Protein AF-A0A4V5N3H3-F1 (afdb_monomer_lite)

Structure (mmCIF, N/CA/C/O backbone):
data_AF-A0A4V5N3H3-F1
#
_entry.id   AF-A0A4V5N3H3-F1
#
loop_
_atom_site.group_PDB
_atom_site.id
_atom_site.type_symbol
_atom_site.label_atom_id
_atom_site.label_alt_id
_atom_site.label_comp_id
_atom_site.label_asym_id
_atom_site.label_entity_id
_atom_site.label_seq_id
_atom_site.pdbx_PDB_ins_code
_atom_site.Cartn_x
_atom_site.Cartn_y
_atom_site.Cartn_z
_atom_site.occupancy
_atom_site.B_iso_or_equiv
_atom_site.auth_seq_id
_atom_site.auth_comp_id
_atom_site.auth_as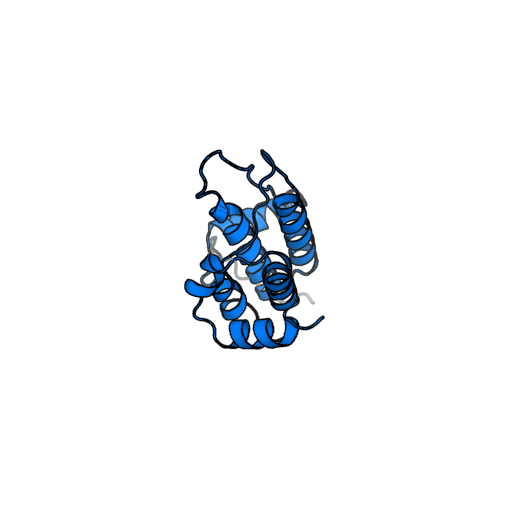ym_id
_atom_site.auth_atom_id
_atom_site.pdbx_PDB_model_num
ATOM 1 N N . MET A 1 1 ? -39.746 -10.176 22.061 1.00 34.03 1 MET A N 1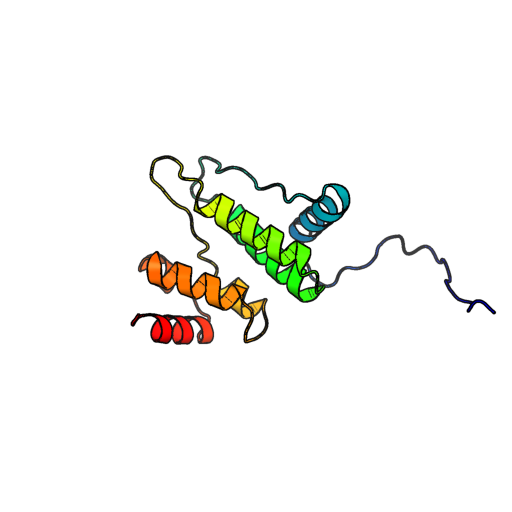
ATOM 2 C CA . MET A 1 1 ? -38.896 -11.371 22.252 1.00 34.03 1 MET A CA 1
ATOM 3 C C . MET A 1 1 ? -37.496 -11.020 21.766 1.00 34.03 1 MET A C 1
ATOM 5 O O . MET A 1 1 ? -37.302 -10.902 20.567 1.00 34.03 1 MET A O 1
ATOM 9 N N . VAL A 1 2 ? -36.567 -10.739 22.683 1.00 33.81 2 VAL A N 1
ATOM 10 C CA . VAL A 1 2 ? -35.171 -10.373 22.374 1.00 33.81 2 VAL A CA 1
ATOM 11 C C . VAL A 1 2 ? -34.311 -11.605 22.647 1.00 33.81 2 VAL A C 1
ATOM 13 O O . VAL A 1 2 ? -34.402 -12.184 23.730 1.00 33.81 2 VAL A O 1
ATOM 16 N N . LYS A 1 3 ? -33.533 -12.049 21.655 1.00 38.69 3 LYS A N 1
ATOM 17 C CA . LYS A 1 3 ? -32.648 -13.212 21.785 1.00 38.69 3 LYS A CA 1
ATOM 18 C C . LYS A 1 3 ? -31.470 -12.886 22.717 1.00 38.69 3 LYS A C 1
ATOM 20 O O . LYS A 1 3 ? -30.559 -12.155 22.348 1.00 38.69 3 LYS A O 1
ATOM 25 N N . LYS A 1 4 ? -31.542 -13.459 23.923 1.00 52.81 4 LYS A N 1
ATOM 26 C CA . LYS A 1 4 ? -30.443 -14.102 24.676 1.00 52.81 4 LYS A CA 1
ATOM 27 C C . LYS A 1 4 ? -29.516 -14.818 23.669 1.00 52.81 4 LYS A C 1
ATOM 29 O O . LYS A 1 4 ? -30.037 -15.545 22.836 1.00 52.81 4 LYS A O 1
ATOM 34 N N . GLU A 1 5 ? -28.210 -14.588 23.580 1.00 46.09 5 GLU A N 1
ATOM 35 C CA . GLU A 1 5 ? -27.178 -14.627 24.617 1.00 46.09 5 GLU A CA 1
ATOM 36 C C . GLU A 1 5 ? -25.960 -13.798 24.168 1.00 46.09 5 GLU A C 1
ATOM 38 O O . GLU A 1 5 ? -25.296 -14.137 23.195 1.00 46.09 5 GLU A O 1
ATOM 43 N N . TRP A 1 6 ? -25.645 -12.726 24.897 1.00 49.56 6 TRP A N 1
ATOM 44 C CA . TRP A 1 6 ? -24.327 -12.087 24.869 1.00 49.56 6 TRP A CA 1
ATOM 45 C C . TRP A 1 6 ? -23.657 -12.396 26.204 1.00 49.56 6 TRP A C 1
ATOM 47 O O . TRP A 1 6 ? -23.784 -11.624 27.158 1.00 49.56 6 TRP A O 1
ATOM 57 N N . ASN A 1 7 ? -23.016 -13.563 26.303 1.00 49.03 7 ASN A N 1
ATOM 58 C CA . ASN A 1 7 ? -22.289 -13.936 27.510 1.00 49.03 7 ASN A CA 1
ATOM 59 C C . ASN A 1 7 ? -21.009 -13.085 27.614 1.00 49.03 7 ASN A C 1
ATOM 61 O O . ASN A 1 7 ? -20.057 -13.267 26.859 1.00 49.03 7 ASN A O 1
ATOM 65 N N . HIS A 1 8 ? -21.038 -12.106 28.519 1.00 47.81 8 HIS A N 1
ATOM 66 C CA . HIS A 1 8 ? -19.969 -11.151 28.816 1.00 47.81 8 HIS A CA 1
ATOM 67 C C . HIS A 1 8 ? -18.882 -11.773 29.706 1.00 47.81 8 HIS A C 1
ATOM 69 O O . HIS A 1 8 ? -18.505 -11.212 30.737 1.00 47.81 8 HIS A O 1
ATOM 75 N N . ASP A 1 9 ? -18.314 -12.900 29.293 1.00 50.31 9 ASP A N 1
ATOM 76 C CA . ASP A 1 9 ? -17.107 -13.416 29.931 1.00 50.31 9 ASP A CA 1
ATOM 77 C C . ASP A 1 9 ? -15.878 -12.728 29.324 1.00 50.31 9 ASP A C 1
ATOM 79 O O . ASP A 1 9 ? -15.207 -13.249 28.447 1.00 50.31 9 ASP A O 1
ATOM 83 N N . ARG A 1 10 ? -15.654 -11.482 29.768 1.00 52.41 10 ARG A N 1
ATOM 84 C CA . ARG A 1 10 ? -14.377 -10.743 29.922 1.00 52.41 10 ARG A CA 1
ATOM 85 C C . ARG A 1 10 ? -13.185 -11.054 28.994 1.00 52.41 10 ARG A C 1
ATOM 87 O O . ARG A 1 10 ? -12.038 -10.884 29.404 1.00 52.41 10 ARG A O 1
ATOM 94 N N . ILE A 1 11 ? -13.402 -11.355 27.725 1.00 51.09 11 ILE A N 1
ATOM 95 C CA . ILE A 1 11 ? -12.354 -11.244 26.713 1.00 51.09 11 ILE A CA 1
ATOM 96 C C . ILE A 1 11 ? -12.323 -9.770 26.280 1.00 51.09 11 ILE A C 1
ATOM 98 O O . ILE A 1 11 ? -13.059 -9.343 25.399 1.00 51.09 11 ILE A O 1
ATOM 102 N N . ARG A 1 12 ? -11.510 -8.948 26.965 1.00 57.59 12 ARG A N 1
ATOM 103 C CA . ARG A 1 12 ? -11.261 -7.536 26.584 1.00 57.59 12 ARG A CA 1
ATOM 104 C C . ARG A 1 12 ? -10.352 -7.397 25.359 1.00 57.59 12 ARG A C 1
ATOM 106 O O . ARG A 1 12 ? -10.066 -6.282 24.937 1.00 57.59 12 ARG A O 1
ATOM 113 N N . THR A 1 13 ? -9.886 -8.514 24.820 1.00 55.56 13 THR A N 1
ATOM 114 C CA . THR A 1 13 ? -8.918 -8.567 23.732 1.00 55.56 13 THR A CA 1
ATOM 115 C C . THR A 1 13 ? -9.562 -9.327 22.591 1.00 55.56 13 THR A C 1
ATOM 117 O O . THR A 1 13 ? -9.689 -10.543 22.659 1.00 55.56 13 THR A O 1
ATOM 120 N N . ILE A 1 14 ? -10.015 -8.616 21.564 1.00 61.12 14 ILE A N 1
ATOM 121 C CA . ILE A 1 14 ? -10.464 -9.247 20.323 1.00 61.12 14 ILE A CA 1
ATOM 122 C C . ILE A 1 14 ? -9.182 -9.647 19.582 1.00 61.12 14 ILE A C 1
ATOM 124 O O . ILE A 1 14 ? -8.425 -8.748 19.212 1.00 61.12 14 ILE A O 1
ATOM 128 N N . PRO A 1 15 ? -8.869 -10.948 19.429 1.00 55.28 15 PRO A N 1
ATOM 129 C CA . PRO A 1 15 ? -7.710 -11.360 18.655 1.00 55.28 15 PRO A CA 1
ATOM 130 C C . PRO A 1 15 ? -7.983 -11.008 17.195 1.00 55.28 15 PRO A C 1
ATOM 132 O O . PRO A 1 15 ? -8.907 -11.537 16.579 1.00 55.28 15 PRO A O 1
ATOM 135 N N . ILE A 1 16 ? -7.209 -10.064 16.672 1.00 57.62 16 ILE A N 1
ATOM 136 C CA . ILE A 1 16 ? -7.262 -9.693 15.264 1.00 57.62 16 ILE A CA 1
ATOM 137 C C . ILE A 1 16 ? -6.334 -10.665 14.533 1.00 57.62 16 ILE A C 1
ATOM 139 O O . ILE A 1 16 ? -5.186 -10.820 14.956 1.00 57.62 16 ILE A O 1
ATOM 143 N N . PRO A 1 17 ? -6.826 -11.385 13.515 1.00 51.91 17 PRO A N 1
ATOM 144 C CA . PRO A 1 17 ? -6.014 -12.350 12.794 1.00 51.91 17 PRO A CA 1
ATOM 145 C C . PRO A 1 17 ? -4.910 -11.622 12.017 1.00 51.91 17 PRO A C 1
ATOM 147 O O . PRO A 1 17 ? -5.209 -10.802 11.162 1.00 51.91 17 PRO A O 1
ATOM 150 N N . ASP A 1 18 ? -3.653 -11.930 12.344 1.00 54.53 18 ASP A N 1
ATOM 151 C CA . ASP A 1 18 ? -2.423 -11.695 11.560 1.00 54.53 18 ASP A CA 1
ATOM 152 C C . ASP A 1 18 ? -2.127 -10.284 11.009 1.00 54.53 18 ASP A C 1
ATOM 154 O O . ASP A 1 18 ? -1.177 -10.108 10.245 1.00 54.53 18 ASP A O 1
ATOM 158 N N . ASP A 1 19 ? -2.888 -9.262 11.395 1.00 60.03 19 ASP A N 1
ATOM 159 C CA . ASP A 1 19 ? -2.697 -7.915 10.870 1.00 60.03 19 ASP A CA 1
ATOM 160 C C . ASP A 1 19 ? -1.690 -7.093 11.686 1.00 60.03 19 ASP A C 1
ATOM 162 O O . ASP A 1 19 ? -1.641 -7.117 12.918 1.00 60.03 19 ASP A O 1
ATOM 166 N N . ASP A 1 20 ? -0.874 -6.347 10.945 1.00 74.00 20 ASP A N 1
ATOM 167 C CA . ASP A 1 20 ? 0.164 -5.448 11.437 1.00 74.00 20 ASP A CA 1
ATOM 168 C C . ASP A 1 20 ? -0.430 -4.440 12.445 1.00 74.00 20 ASP A C 1
ATOM 170 O O . ASP A 1 20 ? -1.372 -3.703 12.129 1.00 74.00 20 ASP A O 1
ATOM 174 N N . ALA A 1 21 ? 0.106 -4.408 13.672 1.00 79.62 21 ALA A N 1
ATOM 175 C CA . ALA A 1 21 ? -0.405 -3.564 14.756 1.00 79.62 21 ALA A CA 1
ATOM 176 C C . ALA A 1 21 ? -0.453 -2.077 14.360 1.00 79.62 21 ALA A C 1
ATOM 178 O O . ALA A 1 21 ? -1.360 -1.349 14.779 1.00 79.62 21 ALA A O 1
ATOM 179 N N . ASP A 1 22 ? 0.472 -1.649 13.498 1.00 83.00 22 ASP A N 1
ATOM 180 C CA . ASP A 1 22 ? 0.537 -0.281 12.994 1.00 83.00 22 ASP A CA 1
ATOM 181 C C . ASP A 1 22 ? -0.646 0.049 12.075 1.00 83.00 22 ASP A C 1
ATOM 183 O O . ASP A 1 22 ? -1.168 1.167 12.106 1.00 83.00 22 ASP A O 1
ATOM 187 N N . VAL A 1 23 ? -1.106 -0.919 11.276 1.00 87.56 23 VAL A N 1
ATOM 188 C CA . VAL A 1 23 ? -2.259 -0.764 10.376 1.00 87.56 23 VAL A CA 1
ATOM 189 C C . VAL A 1 23 ? -3.548 -0.686 11.179 1.00 87.56 23 VAL A C 1
ATOM 191 O O . VAL A 1 23 ? -4.379 0.193 10.939 1.00 87.56 23 VAL A O 1
ATOM 194 N N . PHE A 1 24 ? -3.690 -1.541 12.193 1.00 85.88 24 PHE A N 1
ATOM 195 C CA . PHE A 1 24 ? -4.850 -1.476 13.073 1.00 85.88 24 PHE A CA 1
ATOM 196 C C . PHE A 1 24 ? -4.915 -0.143 13.826 1.00 85.88 24 PHE A C 1
ATOM 198 O O . PHE A 1 24 ? -5.994 0.429 13.983 1.00 85.88 24 PHE A O 1
AT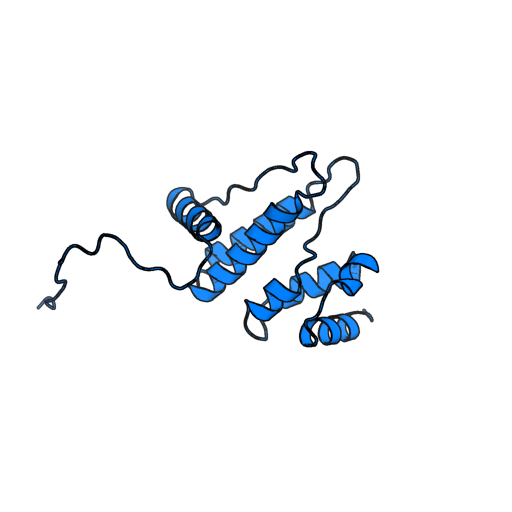OM 205 N N . GLN A 1 25 ? -3.770 0.398 14.250 1.00 86.94 25 GLN A N 1
ATOM 206 C CA . GLN A 1 25 ? -3.727 1.713 14.880 1.00 86.94 25 GLN A CA 1
ATOM 207 C C . GLN A 1 25 ? -4.215 2.821 13.933 1.00 86.94 25 GLN A C 1
ATOM 209 O O . GLN A 1 25 ? -4.976 3.687 14.371 1.00 86.94 25 GLN A O 1
ATOM 214 N N . VAL A 1 26 ? -3.828 2.790 12.650 1.00 89.81 26 VAL A N 1
ATOM 215 C CA . VAL A 1 26 ? -4.347 3.730 11.634 1.00 89.81 26 VAL A CA 1
ATOM 216 C C . VAL A 1 26 ? -5.854 3.589 11.499 1.00 89.81 26 VAL A C 1
ATOM 218 O O . VAL A 1 26 ? -6.570 4.588 11.522 1.00 89.81 26 VAL A O 1
ATOM 221 N N . TYR A 1 27 ? -6.344 2.357 11.390 1.00 90.94 27 TYR A N 1
ATOM 222 C CA . TYR A 1 27 ? -7.768 2.104 11.245 1.00 90.94 27 TYR A CA 1
ATOM 223 C C . TYR A 1 27 ? -8.563 2.584 12.467 1.00 90.94 27 TYR A C 1
ATOM 225 O O . TYR A 1 27 ? -9.573 3.269 12.324 1.00 90.94 27 TYR A O 1
ATOM 233 N N . ALA A 1 28 ? -8.074 2.323 13.682 1.00 89.19 28 ALA A N 1
ATOM 234 C CA . ALA A 1 28 ? -8.681 2.840 14.902 1.00 89.19 28 ALA A CA 1
ATOM 235 C C . ALA A 1 28 ? -8.714 4.377 14.901 1.00 89.19 28 ALA A C 1
ATOM 237 O O . ALA A 1 28 ? -9.742 4.969 15.219 1.00 89.19 28 ALA A O 1
ATOM 238 N N . GLN A 1 29 ? -7.625 5.041 14.500 1.00 88.56 29 GLN A N 1
ATOM 239 C CA . GLN A 1 29 ? -7.604 6.501 14.361 1.00 88.56 29 GLN A CA 1
ATOM 240 C C . GLN A 1 29 ? -8.634 6.994 13.340 1.00 88.56 29 GLN A C 1
ATOM 242 O O . GLN A 1 29 ? -9.368 7.937 13.641 1.00 88.56 29 GLN A O 1
ATOM 247 N N . TRP A 1 30 ? -8.735 6.334 12.184 1.00 91.44 30 TRP A N 1
ATOM 248 C CA . TRP A 1 30 ? -9.746 6.620 11.167 1.00 91.44 30 TRP A CA 1
ATOM 249 C C . TRP A 1 30 ? -11.165 6.527 11.742 1.00 91.44 30 TRP A C 1
ATOM 251 O O . TRP A 1 30 ? -11.930 7.478 11.592 1.00 91.44 30 TRP A O 1
ATOM 261 N N . LEU A 1 31 ? -11.495 5.465 12.482 1.00 89.75 31 LEU A N 1
ATOM 262 C CA . LEU A 1 31 ? -12.824 5.289 13.080 1.00 89.75 31 LEU A CA 1
ATOM 263 C C . LEU A 1 31 ? -13.226 6.430 14.025 1.00 89.75 31 LEU A C 1
ATOM 265 O O . LEU A 1 31 ? -14.401 6.785 14.095 1.00 89.75 31 LEU A O 1
ATOM 269 N N . TYR A 1 32 ? -12.269 7.010 14.751 1.00 89.12 32 TYR A N 1
ATOM 270 C CA . TYR A 1 32 ? -12.551 8.103 15.685 1.00 89.12 32 TYR A CA 1
ATOM 271 C C . TYR A 1 32 ? -12.484 9.492 15.047 1.00 89.12 32 TYR A C 1
ATOM 273 O O . TYR A 1 32 ? -13.198 10.395 15.478 1.00 89.12 32 TYR A O 1
ATOM 281 N N . GLN A 1 33 ? -11.599 9.699 14.072 1.00 86.50 33 GLN A N 1
ATOM 282 C CA . GLN A 1 33 ? -11.263 11.038 13.571 1.00 86.50 33 GLN A CA 1
ATOM 283 C C . GLN A 1 33 ? -11.770 11.302 12.158 1.00 86.50 33 GLN A C 1
ATOM 285 O O . GLN A 1 33 ? -11.702 12.441 11.693 1.00 86.50 33 GLN A O 1
ATOM 290 N N . ALA A 1 34 ? -12.235 10.261 11.470 1.00 86.19 34 ALA A N 1
ATOM 291 C CA . ALA A 1 34 ? -12.525 10.279 10.049 1.00 86.19 34 ALA A CA 1
ATOM 292 C C . ALA A 1 34 ? -11.366 10.881 9.222 1.00 86.19 34 ALA A C 1
ATOM 294 O O . ALA A 1 34 ? -11.596 11.621 8.262 1.00 86.19 34 ALA A O 1
ATOM 295 N N . LYS A 1 35 ? -10.108 10.600 9.609 1.00 85.94 35 LYS A N 1
ATOM 296 C CA . LYS A 1 35 ? -8.892 11.000 8.879 1.00 85.94 35 LYS A CA 1
ATOM 297 C C . LYS A 1 35 ? -7.773 9.976 9.050 1.00 85.94 35 LYS A C 1
ATOM 299 O O . LYS A 1 35 ? -7.599 9.437 10.140 1.00 85.94 35 LYS A O 1
ATOM 304 N N . ILE A 1 36 ? -6.988 9.771 7.993 1.00 84.69 36 ILE A N 1
ATOM 305 C CA . ILE A 1 36 ? -5.722 9.032 8.046 1.00 84.69 36 ILE A CA 1
ATOM 306 C C . ILE A 1 36 ? -4.588 10.038 8.238 1.00 84.69 36 ILE A C 1
ATOM 308 O O . ILE A 1 36 ? -4.452 11.003 7.484 1.00 84.69 36 ILE A O 1
ATOM 312 N N . LEU A 1 37 ? -3.784 9.832 9.280 1.00 79.75 37 LEU A N 1
ATOM 313 C CA . LEU A 1 37 ? -2.627 10.671 9.568 1.00 79.75 37 LEU A CA 1
ATOM 314 C C . LEU A 1 37 ? -1.422 10.159 8.782 1.00 79.75 37 LEU A C 1
ATOM 316 O O . LEU A 1 37 ? -0.782 9.184 9.177 1.00 79.75 37 LEU A O 1
ATOM 320 N N . VAL A 1 38 ? -1.129 10.844 7.680 1.00 78.31 38 VAL A N 1
ATOM 321 C CA . VAL A 1 38 ? 0.019 10.544 6.826 1.00 78.31 38 VAL A CA 1
ATOM 322 C C . VAL A 1 38 ? 1.280 11.170 7.418 1.00 78.31 38 VAL A C 1
ATOM 324 O O . VAL A 1 38 ? 1.350 12.391 7.610 1.00 78.31 38 VAL A O 1
ATOM 327 N N . GLN A 1 39 ? 2.284 10.346 7.711 1.00 73.50 39 GLN A N 1
ATOM 328 C CA . GLN A 1 39 ? 3.577 10.832 8.194 1.00 73.50 39 GLN A CA 1
ATOM 329 C C . GLN A 1 39 ? 4.280 11.640 7.097 1.00 73.50 39 GLN A C 1
ATOM 331 O O . GLN A 1 39 ? 4.223 11.306 5.915 1.00 73.50 39 GLN A O 1
ATOM 336 N N . GLN A 1 40 ? 4.932 12.746 7.462 1.00 64.56 40 GLN A N 1
ATOM 337 C CA . GLN A 1 40 ? 5.635 13.565 6.475 1.00 64.56 40 GLN A CA 1
ATOM 338 C C . GLN A 1 40 ? 6.917 12.877 5.991 1.00 64.56 40 GLN A C 1
ATOM 340 O O . GLN A 1 40 ? 7.495 12.069 6.712 1.00 64.56 40 GLN A O 1
ATOM 345 N N . HIS A 1 41 ? 7.381 13.241 4.787 1.00 59.03 41 HIS A N 1
ATOM 346 C CA . HIS A 1 41 ? 8.705 12.868 4.288 1.00 59.03 41 HIS A CA 1
ATOM 347 C C . HIS A 1 41 ? 9.789 13.282 5.286 1.00 59.03 41 HIS A C 1
ATOM 349 O O . HIS A 1 41 ? 10.216 14.444 5.316 1.00 59.03 41 HIS A O 1
ATOM 355 N N . ASN A 1 42 ? 10.245 12.320 6.082 1.00 54.78 42 ASN A N 1
ATOM 356 C CA . ASN A 1 42 ? 11.491 12.453 6.812 1.00 54.78 42 ASN A CA 1
ATOM 357 C C . ASN A 1 42 ? 12.627 12.541 5.782 1.00 54.78 42 ASN A C 1
ATOM 359 O O . ASN A 1 42 ? 12.526 11.998 4.685 1.00 54.78 42 ASN A O 1
ATOM 363 N N . GLU A 1 43 ? 13.703 13.250 6.112 1.00 48.22 43 GLU A N 1
ATOM 364 C CA . GLU A 1 43 ? 14.868 13.445 5.227 1.00 48.22 43 GLU A CA 1
ATOM 365 C C . GLU A 1 43 ? 15.628 12.147 4.909 1.00 48.22 43 GLU A C 1
ATOM 367 O O . GLU A 1 43 ? 16.583 12.159 4.138 1.00 48.22 43 GLU A O 1
ATOM 372 N N . ASP A 1 44 ? 15.202 11.023 5.484 1.00 49.78 44 ASP A N 1
ATOM 373 C CA . ASP A 1 44 ? 15.801 9.721 5.253 1.00 49.78 44 ASP A CA 1
ATOM 374 C C . ASP A 1 44 ? 15.205 9.074 3.983 1.00 49.78 44 ASP A C 1
ATOM 376 O O . ASP A 1 44 ? 13.997 8.815 3.937 1.00 49.78 44 ASP A O 1
ATOM 380 N N . PRO A 1 45 ? 16.014 8.750 2.955 1.00 47.53 45 PRO A N 1
ATOM 381 C CA . PRO A 1 45 ? 15.556 8.051 1.754 1.00 47.53 45 PRO A CA 1
ATOM 382 C C . PRO A 1 45 ? 14.927 6.670 2.020 1.00 47.53 45 PRO A C 1
ATOM 384 O O . PRO A 1 45 ? 14.343 6.073 1.117 1.00 47.53 45 PRO A O 1
ATOM 387 N N . LYS A 1 46 ? 15.003 6.161 3.257 1.00 45.97 46 LYS A N 1
ATOM 388 C CA . LYS A 1 46 ? 14.254 4.988 3.742 1.00 45.97 46 LYS A CA 1
ATOM 389 C C . LYS A 1 46 ? 12.802 5.288 4.149 1.00 45.97 46 LYS A C 1
ATOM 391 O O . LYS A 1 46 ? 12.098 4.394 4.609 1.00 45.97 46 LYS A O 1
ATOM 396 N N . SER A 1 47 ? 12.323 6.513 3.931 1.00 51.50 47 SER A N 1
ATOM 397 C CA . SER A 1 47 ? 10.932 6.964 4.106 1.00 51.50 47 SER A CA 1
ATOM 398 C C . SER A 1 47 ? 9.899 6.218 3.228 1.00 51.50 47 SER A C 1
ATOM 400 O O . SER A 1 47 ? 8.726 6.584 3.230 1.00 51.50 47 SER A O 1
ATOM 402 N N . SER A 1 48 ? 10.275 5.151 2.510 1.00 58.38 48 SER A N 1
ATOM 403 C CA . SER A 1 48 ? 9.345 4.240 1.822 1.00 58.38 48 SER A CA 1
ATOM 404 C C . SER A 1 48 ? 8.378 3.517 2.771 1.00 58.38 48 SER A C 1
ATOM 406 O O . SER A 1 48 ? 7.363 2.983 2.322 1.00 58.38 48 SER A O 1
ATOM 408 N N . GLY A 1 49 ? 8.663 3.523 4.079 1.00 75.00 49 GLY A N 1
ATOM 409 C CA . GLY A 1 49 ? 7.824 2.889 5.095 1.00 75.00 49 GLY A CA 1
ATOM 410 C C . GLY A 1 49 ? 6.390 3.420 5.137 1.00 75.00 49 GLY A C 1
ATOM 411 O O . GLY A 1 49 ? 5.472 2.627 5.320 1.00 75.00 49 GLY A O 1
ATOM 412 N N . GLU A 1 50 ? 6.165 4.720 4.905 1.00 85.12 50 GLU A N 1
ATOM 413 C CA . GLU A 1 50 ? 4.805 5.278 4.971 1.00 85.12 50 GLU A CA 1
ATOM 414 C C . GLU A 1 50 ? 3.945 4.826 3.784 1.00 85.12 50 GLU A C 1
ATOM 416 O O . GLU A 1 50 ? 2.791 4.456 3.975 1.00 85.12 50 GLU A O 1
ATOM 421 N N . LEU A 1 51 ? 4.505 4.759 2.570 1.00 87.06 51 LEU A N 1
ATOM 422 C CA . LEU A 1 51 ? 3.780 4.199 1.424 1.00 87.06 51 LEU A CA 1
ATOM 423 C C . LEU A 1 51 ? 3.466 2.720 1.636 1.00 87.06 51 LEU A C 1
ATOM 425 O O . LEU A 1 51 ? 2.330 2.317 1.418 1.00 87.06 51 LEU A O 1
ATOM 429 N N . SER A 1 52 ? 4.426 1.926 2.123 1.00 87.81 52 SER A N 1
ATOM 430 C CA . SER A 1 52 ? 4.174 0.518 2.468 1.00 87.81 52 SER A CA 1
ATOM 431 C C . SER A 1 52 ? 3.074 0.390 3.533 1.00 87.81 52 SER A C 1
ATOM 433 O O . SER A 1 52 ? 2.162 -0.423 3.392 1.00 87.81 52 SER A O 1
ATOM 435 N N . ARG A 1 53 ? 3.076 1.257 4.554 1.00 89.31 53 ARG A N 1
ATOM 436 C CA . ARG A 1 53 ? 2.020 1.314 5.574 1.00 89.31 53 ARG A CA 1
ATOM 437 C C . ARG A 1 53 ? 0.653 1.645 4.972 1.00 89.31 53 ARG A C 1
ATOM 439 O O . ARG A 1 53 ? -0.322 0.984 5.320 1.00 89.31 53 ARG A O 1
ATOM 446 N N . LEU A 1 54 ? 0.569 2.613 4.058 1.00 91.69 54 LEU A N 1
ATOM 447 C CA . LEU A 1 54 ? -0.679 2.957 3.368 1.00 91.69 54 LEU A CA 1
ATOM 448 C C . LEU A 1 54 ? -1.171 1.815 2.464 1.00 91.69 54 LEU A C 1
ATOM 450 O O . LEU A 1 54 ? -2.362 1.515 2.467 1.00 91.69 54 LEU A O 1
ATOM 454 N N . LEU A 1 55 ? -0.278 1.114 1.758 1.00 92.81 55 LEU A N 1
ATOM 455 C CA . LEU A 1 55 ? -0.647 -0.077 0.980 1.00 92.81 55 LEU A CA 1
ATOM 456 C C . LEU A 1 55 ? -1.237 -1.171 1.872 1.00 92.81 55 LEU A C 1
ATOM 458 O O . LEU A 1 55 ? -2.299 -1.715 1.569 1.00 92.81 55 LEU A O 1
ATOM 462 N N . LYS A 1 56 ? -0.600 -1.445 3.016 1.00 91.94 56 LYS A N 1
ATOM 463 C CA . LYS A 1 56 ? -1.130 -2.390 4.004 1.00 91.94 56 LYS A CA 1
ATOM 464 C C . LYS A 1 56 ? -2.472 -1.936 4.588 1.00 91.94 56 LYS A C 1
ATOM 466 O O . LYS A 1 56 ? -3.325 -2.780 4.839 1.00 91.94 56 LYS A O 1
ATOM 471 N N . CYS A 1 57 ? -2.691 -0.631 4.771 1.00 92.94 57 CYS A N 1
ATOM 472 C CA . CYS A 1 57 ? -3.993 -0.099 5.189 1.00 92.94 57 CYS A CA 1
ATOM 473 C C . CYS A 1 57 ? -5.082 -0.391 4.154 1.00 92.94 57 CYS A C 1
ATOM 475 O O . CYS A 1 57 ? -6.181 -0.788 4.532 1.00 92.94 57 CYS A O 1
ATOM 477 N N . TYR A 1 58 ? -4.782 -0.268 2.861 1.00 94.94 58 TYR A N 1
ATOM 478 C CA . TYR A 1 58 ? -5.748 -0.614 1.822 1.00 94.94 58 TYR A CA 1
ATOM 479 C C . TYR A 1 58 ? -6.054 -2.115 1.827 1.00 94.94 58 TYR A C 1
ATOM 481 O O . TYR A 1 58 ? -7.223 -2.492 1.858 1.00 94.94 58 TYR A O 1
ATOM 489 N N . ILE A 1 59 ? -5.017 -2.963 1.878 1.00 93.69 59 ILE A N 1
ATOM 490 C CA . ILE A 1 59 ? -5.159 -4.425 1.995 1.00 93.69 59 ILE A CA 1
ATOM 491 C C . ILE A 1 59 ? -6.041 -4.785 3.197 1.00 93.69 59 ILE A C 1
ATOM 493 O O . ILE A 1 59 ? -6.959 -5.595 3.091 1.00 93.69 59 ILE A O 1
ATOM 497 N N . PHE A 1 60 ? -5.801 -4.150 4.345 1.00 92.38 60 PHE A N 1
ATOM 498 C CA . PHE A 1 60 ? -6.628 -4.329 5.532 1.00 92.38 60 PHE A CA 1
ATOM 499 C C . PHE A 1 60 ? -8.077 -3.895 5.291 1.00 92.38 60 PHE A C 1
ATOM 501 O O . PHE A 1 60 ? -8.999 -4.638 5.615 1.00 92.38 60 PHE A O 1
ATOM 508 N N . GLY A 1 61 ? -8.285 -2.734 4.667 1.00 92.62 61 GLY A N 1
ATOM 509 C CA . GLY A 1 61 ? -9.604 -2.245 4.273 1.00 92.62 61 GLY A CA 1
ATOM 510 C C . GLY A 1 61 ? -10.362 -3.207 3.356 1.00 92.62 61 GLY A C 1
ATOM 511 O O . GLY A 1 61 ? -11.576 -3.351 3.506 1.00 92.62 61 GLY A O 1
ATOM 512 N N . GLU A 1 62 ? -9.679 -3.891 2.434 1.00 92.69 62 GLU A N 1
ATOM 513 C CA . GLU A 1 62 ? -10.266 -4.963 1.618 1.00 92.69 62 GLU A CA 1
ATOM 514 C C . GLU A 1 62 ? -10.660 -6.174 2.462 1.00 92.69 62 GLU A C 1
ATOM 516 O O . GLU A 1 62 ? -11.788 -6.650 2.331 1.00 92.69 62 GLU A O 1
ATOM 521 N N . LYS A 1 63 ? -9.787 -6.620 3.377 1.00 90.06 63 LYS A N 1
ATOM 522 C CA . LYS A 1 63 ? -10.070 -7.747 4.285 1.00 90.06 63 LYS A CA 1
ATOM 523 C C . LYS A 1 63 ? -11.320 -7.518 5.137 1.00 90.06 63 LYS A C 1
ATOM 525 O O . LYS A 1 63 ? -12.092 -8.449 5.348 1.00 90.06 63 LYS A O 1
ATOM 530 N N . ILE A 1 64 ? -11.524 -6.297 5.635 1.00 91.31 64 ILE A N 1
ATOM 531 C CA . ILE A 1 64 ? -12.687 -5.950 6.473 1.00 91.31 64 ILE A CA 1
ATOM 532 C C . ILE A 1 64 ? -13.878 -5.400 5.675 1.00 91.31 64 ILE A C 1
ATOM 534 O O . ILE A 1 64 ? -14.899 -5.053 6.267 1.00 91.31 64 ILE A O 1
ATOM 538 N N . HIS A 1 65 ? -13.753 -5.312 4.347 1.00 91.06 65 HIS A N 1
ATOM 539 C CA . HIS A 1 65 ? -14.753 -4.749 3.439 1.00 91.06 65 HIS A CA 1
ATOM 540 C C . HIS A 1 65 ? -15.186 -3.301 3.764 1.00 91.06 65 HIS A C 1
ATOM 542 O O . HIS A 1 65 ? -16.323 -2.912 3.489 1.00 91.06 65 HIS A O 1
ATOM 548 N N . ASP A 1 66 ? -14.287 -2.475 4.311 1.00 93.75 66 ASP A N 1
ATOM 549 C CA . ASP A 1 66 ? -14.538 -1.044 4.529 1.00 93.75 66 ASP A CA 1
ATOM 550 C C . ASP A 1 66 ? -14.109 -0.231 3.299 1.00 93.75 66 ASP A C 1
ATOM 552 O O . ASP A 1 66 ? -12.973 0.232 3.177 1.00 93.75 66 ASP A O 1
ATOM 556 N N . VAL A 1 67 ? -15.050 -0.050 2.370 1.00 94.38 67 VAL A N 1
ATOM 557 C CA . VAL A 1 67 ? -14.837 0.697 1.118 1.00 94.38 67 VAL A CA 1
ATOM 558 C C . VAL A 1 67 ? -14.527 2.177 1.375 1.00 94.38 67 VAL A C 1
ATOM 560 O O . VAL A 1 67 ? -13.783 2.796 0.615 1.00 94.38 67 VAL A O 1
ATOM 563 N N . VAL A 1 68 ? -15.065 2.769 2.448 1.00 94.81 68 VAL A N 1
ATOM 564 C CA . VAL A 1 68 ? -14.803 4.180 2.768 1.00 94.81 68 VAL A CA 1
ATOM 565 C C . VAL A 1 68 ? -13.354 4.337 3.214 1.00 94.81 68 VAL A C 1
ATOM 567 O O . VAL A 1 68 ? -12.657 5.229 2.731 1.00 94.81 68 VAL A O 1
ATOM 570 N N . PHE A 1 69 ? -12.874 3.436 4.071 1.00 93.50 69 PHE A N 1
ATOM 571 C CA . PHE A 1 69 ? -11.477 3.412 4.488 1.00 93.50 69 PHE A CA 1
ATOM 572 C C . PHE A 1 69 ? -10.519 3.140 3.321 1.00 93.50 69 PHE A C 1
ATOM 574 O O . PHE A 1 69 ? -9.486 3.804 3.215 1.00 93.50 69 PHE A O 1
ATOM 581 N N . GLN A 1 70 ? -10.873 2.227 2.408 1.00 94.25 70 GLN A N 1
ATOM 582 C CA . GLN A 1 70 ? -10.099 1.977 1.187 1.00 94.25 70 GLN A CA 1
ATOM 583 C C . GLN A 1 70 ? -9.943 3.255 0.351 1.00 94.25 70 GLN A C 1
ATOM 585 O O . GLN A 1 70 ? -8.821 3.628 0.010 1.00 94.25 70 GLN A O 1
ATOM 590 N N . ASN A 1 71 ? -11.039 3.973 0.087 1.00 94.44 71 ASN A N 1
ATOM 591 C CA . ASN A 1 71 ? -11.013 5.212 -0.698 1.00 94.44 71 ASN A CA 1
ATOM 592 C C . ASN A 1 71 ? -10.150 6.297 -0.041 1.00 94.44 71 ASN A C 1
ATOM 594 O O . ASN A 1 71 ? -9.278 6.867 -0.692 1.00 94.44 71 ASN A O 1
ATOM 598 N N . VAL A 1 72 ? -10.316 6.523 1.266 1.00 94.00 72 VAL A N 1
ATOM 599 C CA . VAL A 1 72 ? -9.497 7.498 2.010 1.00 94.00 72 VAL A CA 1
ATOM 600 C C . VAL A 1 72 ? -8.017 7.096 2.012 1.00 94.00 72 VAL A C 1
ATOM 602 O O . VAL A 1 72 ? -7.132 7.955 1.994 1.00 94.00 72 VAL A O 1
ATOM 605 N N . THR A 1 73 ? -7.723 5.795 2.004 1.00 94.38 73 THR A N 1
ATOM 606 C CA . THR A 1 73 ? -6.349 5.289 1.896 1.00 94.38 73 THR A CA 1
ATOM 607 C C . THR A 1 73 ? -5.750 5.588 0.523 1.00 94.38 73 THR A C 1
ATOM 609 O O . THR A 1 73 ? -4.618 6.064 0.453 1.00 94.38 73 THR A O 1
ATOM 612 N N . ILE A 1 74 ? -6.505 5.393 -0.563 1.00 94.00 74 ILE A N 1
ATOM 613 C CA . ILE A 1 74 ? -6.080 5.769 -1.921 1.00 94.00 74 ILE A CA 1
ATOM 614 C C . ILE A 1 74 ? -5.836 7.278 -2.026 1.00 94.00 74 ILE A C 1
ATOM 616 O O . ILE A 1 74 ? -4.786 7.692 -2.520 1.00 94.00 74 ILE A O 1
ATOM 620 N N . ASP A 1 75 ? -6.741 8.101 -1.491 1.00 92.44 75 ASP A N 1
ATOM 621 C CA . ASP A 1 75 ? -6.564 9.557 -1.447 1.00 92.44 75 ASP A CA 1
ATOM 622 C C . ASP A 1 75 ? -5.280 9.937 -0.695 1.00 92.44 75 ASP A C 1
ATOM 624 O O . ASP A 1 75 ? -4.521 10.809 -1.126 1.00 92.44 75 ASP A O 1
ATOM 628 N N . SER A 1 76 ? -4.995 9.236 0.405 1.00 91.12 76 SER A N 1
ATOM 629 C CA . SER A 1 76 ? -3.777 9.421 1.200 1.00 91.12 76 SER A CA 1
ATOM 630 C C . SER A 1 76 ? -2.514 9.023 0.430 1.00 91.12 76 SER A C 1
ATOM 632 O O . SER A 1 76 ? -1.510 9.733 0.505 1.00 91.12 76 SER A O 1
ATOM 634 N N . ILE A 1 77 ? -2.560 7.935 -0.350 1.00 90.50 77 ILE A N 1
ATOM 635 C CA . ILE A 1 77 ? -1.463 7.514 -1.235 1.00 90.50 77 ILE A CA 1
ATOM 636 C C . ILE A 1 77 ? -1.197 8.596 -2.280 1.00 90.50 77 ILE A C 1
ATOM 638 O O . ILE A 1 77 ? -0.058 9.038 -2.420 1.00 90.50 77 ILE A O 1
ATOM 642 N N . PHE A 1 78 ? -2.227 9.083 -2.975 1.00 89.44 78 PHE A N 1
ATOM 643 C CA . PHE A 1 78 ? -2.051 10.141 -3.968 1.00 89.44 78 PHE A CA 1
ATOM 644 C C . PHE A 1 78 ? -1.534 11.435 -3.347 1.00 89.44 78 PHE A C 1
ATOM 646 O O . PHE A 1 78 ? -0.627 12.044 -3.915 1.00 89.44 78 PHE A O 1
ATOM 653 N N . ALA A 1 79 ? -2.053 11.836 -2.186 1.00 87.56 79 ALA A N 1
ATOM 654 C CA . ALA A 1 79 ? -1.575 13.010 -1.466 1.00 87.56 79 ALA A CA 1
ATOM 655 C C . ALA A 1 79 ? -0.094 12.883 -1.077 1.00 87.56 79 ALA A C 1
ATOM 657 O O . ALA A 1 79 ? 0.636 13.872 -1.131 1.00 87.56 79 ALA A O 1
ATOM 658 N N . TYR A 1 80 ? 0.362 11.678 -0.725 1.00 85.19 80 TYR A N 1
ATOM 659 C CA . TYR A 1 80 ? 1.766 11.410 -0.426 1.00 85.19 80 TYR A CA 1
ATOM 660 C C . TYR A 1 80 ? 2.641 11.443 -1.685 1.00 85.19 80 TYR A C 1
ATOM 662 O O . TYR A 1 80 ? 3.635 12.160 -1.717 1.00 85.19 80 TYR A O 1
ATOM 670 N N . VAL A 1 81 ? 2.245 10.741 -2.751 1.00 84.75 81 VAL A N 1
ATOM 671 C CA . VAL A 1 81 ? 2.994 10.672 -4.022 1.00 84.75 81 VAL A CA 1
ATOM 672 C C . VAL A 1 81 ? 3.120 12.050 -4.690 1.00 84.75 81 VAL A C 1
ATOM 674 O O . VAL A 1 81 ? 4.166 12.383 -5.250 1.00 84.75 81 VAL A O 1
ATOM 677 N N . HIS A 1 82 ? 2.068 12.873 -4.621 1.00 82.06 82 HIS A N 1
ATOM 678 C CA . HIS A 1 82 ? 2.062 14.232 -5.178 1.00 82.06 82 HIS A CA 1
ATOM 679 C C . HIS A 1 82 ? 2.818 15.245 -4.320 1.00 82.06 82 HIS A C 1
ATOM 681 O O . HIS A 1 82 ? 3.073 16.359 -4.786 1.00 82.06 82 HIS A O 1
ATOM 687 N N . LYS A 1 83 ? 3.177 14.895 -3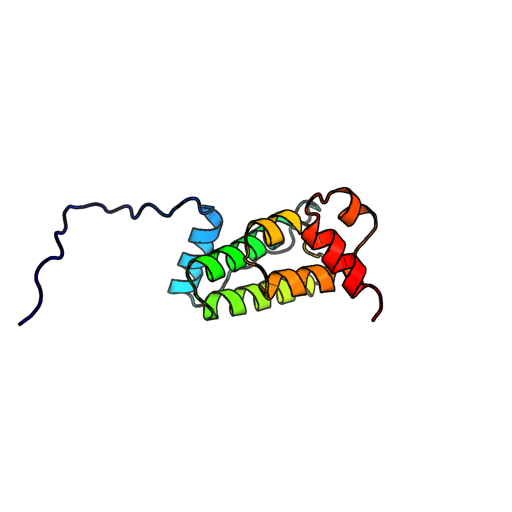.080 1.00 75.31 83 LYS A N 1
ATOM 688 C CA . LYS A 1 83 ? 3.950 15.771 -2.207 1.00 75.31 83 LYS A CA 1
ATOM 689 C C . LYS A 1 83 ? 5.396 15.804 -2.687 1.00 75.31 83 LYS A C 1
ATOM 691 O O . LYS A 1 83 ? 6.255 15.058 -2.233 1.00 75.31 83 LYS A O 1
ATOM 696 N N . GLU A 1 84 ? 5.653 16.694 -3.630 1.00 65.31 84 GLU A N 1
ATOM 697 C CA . GLU A 1 84 ? 6.989 16.959 -4.136 1.00 65.31 84 GLU A CA 1
ATOM 698 C C . GLU A 1 84 ? 7.839 17.596 -3.029 1.00 65.31 84 GLU A C 1
ATOM 700 O O . GLU A 1 84 ? 7.499 18.651 -2.489 1.00 65.31 84 GLU A O 1
ATOM 705 N N . LYS A 1 85 ? 8.948 16.941 -2.675 1.00 64.75 85 LYS A N 1
ATOM 706 C CA . LYS A 1 85 ? 10.006 17.527 -1.848 1.00 64.75 85 LYS A CA 1
ATOM 707 C C . LYS A 1 85 ? 11.270 17.556 -2.700 1.00 64.75 85 LYS A C 1
ATOM 709 O O . LYS A 1 85 ? 11.696 16.519 -3.204 1.00 64.75 85 LYS A O 1
ATOM 714 N N . ASP A 1 86 ? 11.818 18.749 -2.913 1.00 64.81 86 ASP A N 1
ATOM 715 C CA . ASP A 1 86 ? 13.068 18.966 -3.653 1.00 64.81 86 ASP A CA 1
ATOM 716 C C . ASP A 1 86 ? 13.077 18.375 -5.083 1.00 64.81 86 ASP A C 1
ATOM 718 O O . ASP A 1 86 ? 14.087 17.848 -5.547 1.00 64.81 86 ASP A O 1
ATOM 722 N N . GLY A 1 87 ? 11.939 18.414 -5.789 1.00 67.38 87 GLY A N 1
ATOM 723 C CA . GLY A 1 87 ? 11.819 17.871 -7.151 1.00 67.38 87 GLY A CA 1
ATOM 724 C C . GLY A 1 87 ? 11.689 16.348 -7.233 1.00 67.38 87 GLY A C 1
ATOM 725 O O . GLY A 1 87 ? 11.574 15.796 -8.327 1.00 67.38 87 GLY A O 1
ATOM 726 N N . THR A 1 88 ? 11.706 15.650 -6.093 1.00 70.25 88 THR A N 1
ATOM 727 C CA . THR A 1 88 ? 11.651 14.186 -6.038 1.00 70.25 88 THR A CA 1
ATOM 728 C C . THR A 1 88 ? 10.260 13.719 -5.622 1.00 70.25 88 THR A C 1
ATOM 730 O O . THR A 1 88 ? 9.733 14.130 -4.586 1.00 70.25 88 THR A O 1
ATOM 733 N N . ARG A 1 89 ? 9.671 12.832 -6.433 1.00 75.00 89 ARG A N 1
ATOM 734 C CA . ARG A 1 89 ? 8.429 12.114 -6.117 1.00 75.00 89 ARG A CA 1
ATOM 735 C C . ARG A 1 89 ? 8.737 10.702 -5.649 1.00 75.00 89 ARG A C 1
ATOM 737 O O . ARG A 1 89 ? 9.643 10.052 -6.171 1.00 75.00 89 ARG A O 1
ATOM 744 N N . TRP A 1 90 ? 7.946 10.230 -4.697 1.00 80.19 90 TRP A N 1
ATOM 745 C CA . TRP A 1 90 ? 8.086 8.911 -4.097 1.00 80.19 90 TRP A CA 1
ATOM 746 C C . TRP A 1 90 ? 6.908 8.049 -4.511 1.00 80.19 90 TRP A C 1
ATOM 748 O O . TRP A 1 90 ? 5.765 8.478 -4.394 1.00 80.19 90 TRP A O 1
ATOM 758 N N . TYR A 1 91 ? 7.192 6.839 -4.980 1.00 84.81 91 TYR A N 1
ATOM 759 C CA . TYR A 1 91 ? 6.181 5.891 -5.433 1.00 84.81 91 TYR A CA 1
ATOM 760 C C . TYR A 1 91 ? 6.328 4.566 -4.687 1.00 84.81 91 TYR A C 1
ATOM 762 O O . TYR A 1 91 ? 7.432 4.226 -4.246 1.00 84.81 91 TYR A O 1
ATOM 770 N N . PRO A 1 92 ? 5.227 3.817 -4.532 1.00 84.19 92 PRO A N 1
ATOM 771 C CA . PRO A 1 92 ? 5.276 2.485 -3.957 1.00 84.19 92 PRO A CA 1
ATOM 772 C C . PRO A 1 92 ? 6.084 1.546 -4.856 1.00 84.19 92 PRO A C 1
ATOM 774 O O . PRO A 1 92 ? 5.813 1.428 -6.046 1.00 84.19 92 PRO A O 1
ATOM 777 N N . THR A 1 93 ? 7.065 0.860 -4.272 1.00 83.69 93 THR A N 1
ATOM 778 C CA . THR A 1 93 ? 7.911 -0.125 -4.968 1.00 83.69 93 THR A CA 1
ATOM 779 C C . THR A 1 93 ? 7.625 -1.568 -4.549 1.00 83.69 93 THR A C 1
ATOM 781 O O . THR A 1 93 ? 8.225 -2.494 -5.086 1.00 83.69 93 THR A O 1
ATOM 784 N N . ASP A 1 94 ? 6.712 -1.765 -3.601 1.00 84.69 94 ASP A N 1
ATOM 785 C CA . ASP A 1 94 ? 6.418 -3.041 -2.946 1.00 84.69 94 ASP A CA 1
ATOM 786 C C . ASP A 1 94 ? 5.217 -3.742 -3.605 1.00 84.69 94 ASP A C 1
ATOM 788 O O . ASP A 1 94 ? 4.155 -3.918 -3.008 1.00 84.69 94 ASP A O 1
ATOM 792 N N . ALA A 1 95 ? 5.362 -4.063 -4.895 1.00 88.44 95 ALA A N 1
ATOM 793 C CA . ALA A 1 95 ? 4.294 -4.690 -5.676 1.00 88.44 95 ALA A CA 1
ATOM 794 C C . ALA A 1 95 ? 3.992 -6.125 -5.212 1.00 88.44 95 ALA A C 1
ATOM 796 O O . ALA A 1 95 ? 2.834 -6.537 -5.249 1.00 88.44 95 ALA A O 1
ATOM 797 N N . ASP A 1 96 ? 5.004 -6.848 -4.720 1.00 89.56 96 ASP A N 1
ATOM 798 C CA . ASP A 1 96 ? 4.850 -8.206 -4.188 1.00 89.56 96 ASP A CA 1
ATOM 799 C C . ASP A 1 96 ? 3.858 -8.211 -3.009 1.00 89.56 96 ASP A C 1
ATOM 801 O O . ASP A 1 96 ? 2.875 -8.946 -3.044 1.00 89.56 96 ASP A O 1
ATOM 805 N N . THR A 1 97 ? 4.017 -7.305 -2.033 1.00 89.56 97 THR A N 1
ATOM 806 C CA . THR A 1 97 ? 3.088 -7.187 -0.892 1.00 89.56 97 THR A CA 1
ATOM 807 C C . THR A 1 97 ? 1.651 -6.895 -1.332 1.00 89.56 97 THR A C 1
ATOM 809 O O . THR A 1 97 ? 0.700 -7.396 -0.731 1.00 89.56 97 THR A O 1
ATOM 812 N N . VAL A 1 98 ? 1.470 -6.095 -2.386 1.00 92.38 98 VAL A N 1
ATOM 813 C CA . VAL A 1 98 ? 0.136 -5.778 -2.916 1.00 92.38 98 VAL A CA 1
ATOM 814 C C . VAL A 1 98 ? -0.498 -6.993 -3.571 1.00 92.38 98 VAL A C 1
ATOM 816 O O . VAL A 1 98 ? -1.657 -7.294 -3.292 1.00 92.38 98 VAL A O 1
ATOM 819 N N . TYR A 1 99 ? 0.234 -7.707 -4.421 1.00 93.56 99 TYR A N 1
ATOM 820 C CA . TYR A 1 99 ? -0.308 -8.875 -5.109 1.00 93.56 99 TYR A CA 1
ATOM 821 C C . TYR A 1 99 ? -0.554 -10.042 -4.151 1.00 93.56 99 TYR A C 1
ATOM 823 O O . TYR A 1 99 ? -1.576 -10.711 -4.272 1.00 93.56 99 TYR A O 1
ATOM 831 N N . ASP A 1 100 ? 0.308 -10.237 -3.156 1.00 91.19 100 ASP A N 1
ATOM 832 C CA . ASP A 1 100 ? 0.137 -11.286 -2.150 1.00 91.19 100 ASP A CA 1
ATOM 833 C C . ASP A 1 100 ? -1.010 -10.963 -1.169 1.00 91.19 100 ASP A C 1
ATOM 835 O O . ASP A 1 100 ? -1.661 -11.866 -0.642 1.00 91.19 100 ASP A O 1
ATOM 839 N N . GLY A 1 101 ? -1.267 -9.674 -0.915 1.00 89.88 101 GLY A N 1
ATOM 840 C CA . GLY A 1 101 ? -2.248 -9.206 0.068 1.00 89.88 101 GLY A CA 1
ATOM 841 C C . GLY A 1 101 ? -3.660 -8.944 -0.462 1.00 89.88 101 GLY A C 1
ATOM 842 O O . GLY A 1 101 ? -4.582 -8.821 0.342 1.00 89.88 101 GLY A O 1
ATOM 843 N N . THR A 1 102 ? -3.852 -8.850 -1.777 1.00 93.06 102 THR A N 1
ATOM 844 C CA . THR A 1 102 ? -5.144 -8.502 -2.400 1.00 93.06 102 THR A CA 1
ATOM 845 C C . THR A 1 102 ? -5.666 -9.643 -3.274 1.00 93.06 102 THR A C 1
ATOM 847 O O . THR A 1 102 ? -4.863 -10.436 -3.762 1.00 93.06 102 THR A O 1
ATOM 850 N N . PRO A 1 103 ? -6.982 -9.769 -3.512 1.00 91.50 103 PRO A N 1
ATOM 851 C CA . PRO A 1 103 ? -7.520 -10.732 -4.470 1.00 91.50 103 PRO A CA 1
ATOM 852 C C . PRO A 1 103 ? -7.286 -10.299 -5.928 1.00 91.50 103 PRO A C 1
ATOM 854 O O . PRO A 1 103 ? -6.999 -9.137 -6.229 1.00 91.50 103 PRO A O 1
ATOM 857 N N . GLU A 1 104 ? -7.452 -11.242 -6.857 1.00 90.44 104 GLU A N 1
ATOM 858 C CA . GLU A 1 104 ? -7.498 -10.937 -8.290 1.00 90.44 104 GLU A CA 1
ATOM 859 C C . GLU A 1 104 ? -8.622 -9.928 -8.590 1.00 90.44 104 GLU A C 1
ATOM 861 O O . GLU A 1 104 ? -9.720 -10.017 -8.040 1.00 90.44 104 GLU A O 1
ATOM 866 N N . GLY A 1 105 ? -8.334 -8.938 -9.440 1.00 88.25 105 GLY A N 1
ATOM 867 C CA . GLY A 1 105 ? -9.267 -7.854 -9.760 1.00 88.25 105 GLY A CA 1
ATOM 868 C C . GLY A 1 105 ? -9.312 -6.706 -8.744 1.00 88.25 105 GLY A C 1
ATOM 869 O O . GLY A 1 105 ? -10.098 -5.779 -8.935 1.00 88.25 105 GLY A O 1
ATOM 870 N N . SER A 1 106 ? -8.479 -6.724 -7.694 1.00 92.75 106 SER A N 1
ATOM 871 C CA . SER A 1 106 ? -8.363 -5.587 -6.772 1.00 92.75 106 SER A CA 1
ATOM 872 C C . SER A 1 106 ? -7.944 -4.303 -7.514 1.00 92.75 106 SER A C 1
ATOM 874 O O . SER A 1 106 ? -6.934 -4.315 -8.232 1.00 92.75 106 SER A O 1
ATOM 876 N N . PRO A 1 107 ? -8.645 -3.168 -7.309 1.00 93.19 107 PRO A N 1
ATOM 877 C CA . PRO A 1 107 ? -8.263 -1.880 -7.890 1.00 93.19 107 PRO A CA 1
ATOM 878 C C . PRO A 1 107 ? -6.849 -1.431 -7.503 1.00 93.19 107 PRO A C 1
ATOM 880 O O . PRO A 1 107 ? -6.192 -0.727 -8.272 1.00 93.19 107 PRO A O 1
ATOM 883 N N . LEU A 1 108 ? -6.342 -1.857 -6.339 1.00 93.62 108 LEU A N 1
ATOM 884 C CA . LEU A 1 108 ? -4.984 -1.519 -5.917 1.00 93.62 108 LEU A CA 1
ATOM 885 C C . LEU A 1 108 ? -3.920 -2.169 -6.810 1.00 93.62 108 LEU A C 1
ATOM 887 O O . LEU A 1 108 ? -2.905 -1.535 -7.095 1.00 93.62 108 LEU A O 1
ATOM 891 N N . ARG A 1 109 ? -4.151 -3.395 -7.300 1.00 94.00 109 ARG A N 1
ATOM 892 C CA . ARG A 1 109 ? -3.223 -4.053 -8.237 1.00 94.00 109 ARG A CA 1
ATOM 893 C C . ARG A 1 109 ? -3.082 -3.246 -9.525 1.00 94.00 109 ARG A C 1
ATOM 895 O O . ARG A 1 109 ? -1.960 -3.053 -9.987 1.00 94.00 109 ARG A O 1
ATOM 902 N N . MET A 1 110 ? -4.195 -2.732 -10.054 1.00 92.31 110 MET A N 1
ATOM 903 C CA . MET A 1 110 ? -4.195 -1.868 -11.241 1.00 92.31 110 MET A CA 1
ATOM 904 C C . MET A 1 110 ? -3.419 -0.575 -10.985 1.00 92.31 110 MET A C 1
ATOM 906 O O . MET A 1 110 ? -2.518 -0.243 -11.748 1.00 92.31 110 MET A O 1
ATOM 910 N N . LEU A 1 111 ? -3.691 0.098 -9.860 1.00 91.56 111 LEU A N 1
ATOM 911 C CA . LEU A 1 111 ? -3.004 1.337 -9.491 1.00 91.56 111 LEU A CA 1
ATOM 912 C C . LEU A 1 111 ? -1.480 1.165 -9.424 1.00 91.56 111 LEU A C 1
ATOM 914 O O . LEU A 1 111 ? -0.735 2.017 -9.908 1.00 91.56 111 LEU A O 1
ATOM 918 N N . ILE A 1 112 ? -1.005 0.070 -8.825 1.00 91.94 112 ILE A N 1
ATOM 919 C CA . ILE A 1 112 ? 0.429 -0.220 -8.743 1.00 91.94 112 ILE A CA 1
ATOM 920 C C . ILE A 1 112 ? 1.022 -0.469 -10.127 1.00 91.94 112 ILE A C 1
ATOM 922 O O . ILE A 1 112 ? 2.087 0.066 -10.428 1.00 91.94 112 ILE A O 1
ATOM 926 N N . VAL A 1 11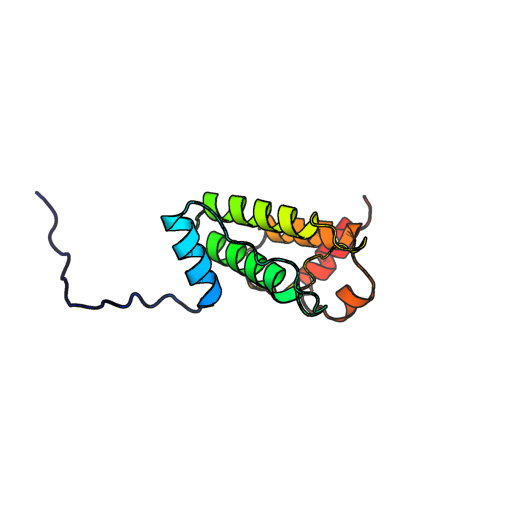3 ? 0.346 -1.239 -10.981 1.00 92.31 113 VAL A N 1
ATOM 927 C CA . VAL A 1 113 ? 0.818 -1.475 -12.351 1.00 92.31 113 VAL A CA 1
ATOM 928 C C . VAL A 1 113 ? 0.924 -0.159 -13.121 1.00 92.31 113 VAL A C 1
ATOM 930 O O . VAL A 1 113 ? 1.963 0.086 -13.731 1.00 92.31 113 VAL A O 1
ATOM 933 N N . ASP A 1 114 ? -0.076 0.718 -13.028 1.00 90.88 114 ASP A N 1
ATOM 934 C CA . ASP A 1 114 ? -0.047 2.035 -13.674 1.00 90.88 114 ASP A CA 1
ATOM 935 C C . ASP A 1 114 ? 1.122 2.888 -13.156 1.00 90.88 114 ASP A C 1
ATOM 937 O O . ASP A 1 114 ? 1.893 3.448 -13.939 1.00 90.88 114 ASP A O 1
ATOM 941 N N . MET A 1 115 ? 1.335 2.941 -11.837 1.00 89.88 115 MET A N 1
ATOM 942 C CA . MET A 1 115 ? 2.470 3.670 -11.256 1.00 89.88 115 MET A CA 1
ATOM 943 C C . MET A 1 115 ? 3.820 3.138 -11.757 1.00 89.88 115 MET A C 1
ATOM 945 O O . MET A 1 115 ? 4.728 3.925 -12.037 1.00 89.88 115 MET A O 1
ATOM 949 N N . PHE A 1 116 ? 3.964 1.820 -11.905 1.00 90.00 116 PHE A N 1
ATOM 950 C CA . PHE A 1 116 ? 5.176 1.212 -12.451 1.00 90.00 116 PHE A CA 1
ATOM 951 C C . PHE A 1 116 ? 5.337 1.448 -13.955 1.00 90.00 116 PHE A C 1
ATOM 953 O O . PHE A 1 116 ? 6.458 1.683 -14.401 1.00 90.00 116 PHE A O 1
ATOM 960 N N . ALA A 1 117 ? 4.258 1.426 -14.735 1.00 90.31 117 ALA A N 1
ATOM 961 C CA . ALA A 1 117 ? 4.311 1.677 -16.172 1.00 90.31 117 ALA A CA 1
ATOM 962 C C . ALA A 1 117 ? 4.736 3.126 -16.477 1.00 90.31 117 ALA A C 1
ATOM 964 O O . ALA A 1 117 ? 5.621 3.352 -17.301 1.00 90.31 117 ALA A O 1
ATOM 965 N N . TYR A 1 118 ? 4.170 4.106 -15.763 1.00 87.88 118 TYR A N 1
ATOM 966 C CA . TYR A 1 118 ? 4.438 5.529 -16.011 1.00 87.88 118 TYR A CA 1
ATOM 967 C C . TYR A 1 118 ? 5.696 6.070 -15.322 1.00 87.88 118 TYR A C 1
ATOM 969 O O . TYR A 1 118 ? 6.333 6.996 -15.833 1.00 87.88 118 TYR A O 1
ATOM 977 N N . HIS A 1 119 ? 6.055 5.541 -14.149 1.00 86.38 119 HIS A N 1
ATOM 978 C CA . HIS A 1 119 ? 7.122 6.106 -13.310 1.00 86.38 119 HIS A CA 1
ATOM 979 C C . HIS A 1 119 ? 8.192 5.095 -12.889 1.00 86.38 119 HIS A C 1
ATOM 981 O O . HIS A 1 119 ? 9.161 5.468 -12.220 1.00 86.38 119 HIS A O 1
ATOM 987 N N . GLY A 1 120 ? 8.044 3.830 -13.285 1.00 82.75 120 GLY A N 1
ATOM 988 C CA . GLY A 1 120 ? 8.946 2.758 -12.903 1.00 82.75 120 GLY A CA 1
ATOM 989 C C . GLY A 1 120 ? 10.367 2.953 -13.414 1.00 82.75 120 GLY A C 1
ATOM 990 O O . GLY A 1 120 ? 10.627 3.421 -14.523 1.00 82.75 120 GLY A O 1
ATOM 991 N N . GLN A 1 121 ? 11.322 2.536 -12.587 1.00 81.00 121 GLN A N 1
ATOM 992 C CA . GLN A 1 121 ? 12.738 2.509 -12.935 1.00 81.00 121 GLN A CA 1
ATOM 993 C C . GLN A 1 121 ? 13.240 1.068 -12.978 1.00 81.00 121 GLN A C 1
ATOM 995 O O . GLN A 1 121 ? 12.746 0.193 -12.267 1.00 81.00 121 GLN A O 1
ATOM 1000 N N . LYS A 1 122 ? 14.301 0.817 -13.758 1.00 81.50 122 LYS A N 1
ATOM 1001 C CA . LYS A 1 122 ? 14.918 -0.521 -13.878 1.00 81.50 122 LYS A CA 1
ATOM 1002 C C . LYS A 1 122 ? 15.305 -1.131 -12.524 1.00 81.50 122 LYS A C 1
ATOM 1004 O O . LYS A 1 122 ? 15.390 -2.348 -12.403 1.00 81.50 122 LYS A O 1
ATOM 1009 N N . THR A 1 123 ? 15.592 -0.300 -11.526 1.00 81.88 123 THR A N 1
ATOM 1010 C CA . THR A 1 123 ? 15.937 -0.721 -10.164 1.00 81.88 123 THR A CA 1
ATOM 1011 C C . THR A 1 123 ? 14.747 -1.290 -9.395 1.00 81.88 123 THR A C 1
ATOM 1013 O O . THR A 1 123 ? 14.963 -2.179 -8.580 1.00 81.88 123 THR A O 1
ATOM 1016 N N . TRP A 1 124 ? 13.518 -0.843 -9.671 1.00 79.94 124 TRP A N 1
ATOM 1017 C CA . TRP A 1 124 ? 12.316 -1.310 -8.970 1.00 79.94 124 TRP A CA 1
ATOM 1018 C C . TRP A 1 124 ? 11.950 -2.728 -9.396 1.00 79.94 124 TRP A C 1
ATOM 1020 O O . TRP A 1 124 ? 11.693 -3.579 -8.557 1.00 79.94 124 TRP A O 1
ATOM 1030 N N . VAL A 1 125 ? 12.030 -3.012 -10.698 1.00 78.75 125 VAL A N 1
ATOM 1031 C CA . VAL A 1 125 ? 11.657 -4.321 -11.259 1.00 78.75 125 VAL A CA 1
ATOM 1032 C C . VAL A 1 125 ? 12.625 -5.428 -10.836 1.00 78.75 125 VAL A C 1
ATOM 1034 O O . VAL A 1 125 ? 12.216 -6.561 -10.620 1.00 78.75 125 VAL A O 1
ATOM 1037 N N . LYS A 1 126 ? 13.916 -5.115 -10.660 1.00 78.19 126 LYS A N 1
ATOM 1038 C CA . LYS A 1 126 ? 14.935 -6.108 -10.266 1.00 78.19 126 LYS A CA 1
ATOM 1039 C C . LYS A 1 126 ? 14.699 -6.735 -8.891 1.00 78.19 126 LYS A C 1
ATOM 1041 O O . LYS A 1 126 ? 15.266 -7.791 -8.621 1.00 78.19 126 LYS A O 1
ATOM 1046 N N . ALA A 1 127 ? 13.955 -6.061 -8.018 1.00 74.88 127 ALA A N 1
ATOM 1047 C CA . ALA A 1 127 ? 13.708 -6.520 -6.657 1.00 74.88 127 ALA A CA 1
ATOM 1048 C C . ALA A 1 127 ? 12.461 -7.412 -6.538 1.00 74.88 127 ALA A C 1
ATOM 1050 O O . ALA A 1 127 ? 12.329 -8.107 -5.533 1.00 74.88 127 ALA A O 1
ATOM 1051 N N . LEU A 1 128 ? 11.585 -7.400 -7.546 1.00 80.44 128 LEU A N 1
ATOM 1052 C CA . LEU A 1 128 ? 10.270 -8.035 -7.500 1.00 80.44 128 LEU A CA 1
ATOM 1053 C C . LEU A 1 128 ? 10.320 -9.507 -7.892 1.00 80.44 128 LEU A C 1
ATOM 1055 O O . LEU A 1 128 ? 11.139 -9.923 -8.718 1.00 80.44 128 LEU A O 1
ATOM 1059 N N . ARG A 1 129 ? 9.426 -10.292 -7.291 1.00 84.81 129 ARG A N 1
ATOM 1060 C CA . ARG A 1 129 ? 9.345 -11.744 -7.495 1.00 84.81 129 ARG A CA 1
ATOM 1061 C C . ARG A 1 129 ? 7.968 -12.216 -7.937 1.00 84.81 129 ARG A C 1
ATOM 1063 O O . ARG A 1 129 ? 7.869 -13.336 -8.437 1.00 84.81 129 ARG A O 1
ATOM 1070 N N . ASN A 1 130 ? 6.927 -11.406 -7.764 1.00 88.94 130 ASN A N 1
ATOM 1071 C CA . ASN A 1 130 ? 5.570 -11.797 -8.102 1.00 88.94 130 ASN A CA 1
ATOM 1072 C C . ASN A 1 130 ? 5.382 -11.855 -9.632 1.00 88.94 130 ASN A C 1
ATOM 1074 O O . ASN A 1 130 ? 5.504 -10.854 -10.339 1.00 88.94 130 ASN A O 1
ATOM 1078 N N . VAL A 1 131 ? 5.120 -13.060 -10.148 1.00 87.81 131 VAL A N 1
ATOM 1079 C CA . VAL A 1 131 ? 5.007 -13.319 -11.593 1.00 87.81 131 VAL A CA 1
ATOM 1080 C C . VAL A 1 131 ? 3.757 -12.667 -12.175 1.00 87.81 131 VAL A C 1
ATOM 1082 O O . VAL A 1 131 ? 3.843 -12.084 -13.253 1.00 87.81 131 VAL A O 1
ATOM 1085 N N . ASP A 1 132 ? 2.635 -12.705 -11.455 1.00 88.75 132 ASP A N 1
ATOM 1086 C CA . ASP A 1 132 ? 1.368 -12.127 -11.915 1.00 88.75 132 ASP A CA 1
ATOM 1087 C C . ASP A 1 132 ? 1.504 -10.616 -12.114 1.00 88.75 132 ASP A C 1
ATOM 1089 O O . ASP A 1 132 ? 1.059 -10.076 -13.127 1.00 88.75 132 ASP A O 1
ATOM 1093 N N . PHE A 1 133 ? 2.205 -9.939 -11.200 1.00 90.12 133 PHE A N 1
ATOM 1094 C CA . PHE A 1 133 ? 2.545 -8.529 -11.363 1.00 90.12 133 PHE A CA 1
ATOM 1095 C C . PHE A 1 133 ? 3.394 -8.278 -12.614 1.00 90.12 133 PHE A C 1
ATOM 1097 O O . PHE A 1 133 ? 3.110 -7.355 -13.374 1.00 90.12 133 PHE A O 1
ATOM 1104 N N . LEU A 1 134 ? 4.442 -9.075 -12.844 1.00 87.88 134 LEU A N 1
ATOM 1105 C CA . LEU A 1 134 ? 5.332 -8.884 -13.995 1.00 87.88 134 LEU A CA 1
ATOM 1106 C C . LEU A 1 134 ? 4.611 -9.116 -15.329 1.00 87.88 134 LEU A C 1
ATOM 1108 O O . LEU A 1 134 ? 4.887 -8.406 -16.297 1.00 87.88 134 LEU A O 1
ATOM 1112 N N . VAL A 1 135 ? 3.688 -10.080 -15.372 1.00 88.81 135 VAL A N 1
ATOM 1113 C CA . VAL A 1 135 ? 2.819 -10.319 -16.531 1.00 88.81 135 VAL A CA 1
ATOM 1114 C C . VAL A 1 135 ? 1.901 -9.117 -16.753 1.00 88.81 135 VAL A C 1
ATOM 1116 O O . VAL A 1 135 ? 1.928 -8.541 -17.839 1.00 88.81 135 VAL A O 1
ATOM 1119 N N . ALA A 1 136 ? 1.186 -8.668 -15.716 1.00 89.00 136 ALA A N 1
ATOM 1120 C CA . ALA A 1 136 ? 0.298 -7.508 -15.802 1.00 89.00 136 ALA A CA 1
ATOM 1121 C C . ALA A 1 136 ? 1.043 -6.229 -16.228 1.00 89.00 136 ALA A C 1
ATOM 1123 O O . ALA A 1 136 ? 0.553 -5.451 -17.046 1.00 89.00 136 ALA A O 1
ATOM 1124 N N . LEU A 1 137 ? 2.267 -6.025 -15.730 1.00 88.56 137 LEU A N 1
ATOM 1125 C CA . LEU A 1 137 ? 3.115 -4.904 -16.127 1.00 88.56 137 LEU A CA 1
ATOM 1126 C C . LEU A 1 137 ? 3.493 -4.967 -17.612 1.00 88.56 137 LEU A C 1
ATOM 1128 O O . LEU A 1 137 ? 3.441 -3.947 -18.300 1.00 88.56 137 LEU A O 1
ATOM 1132 N N . ALA A 1 138 ? 3.861 -6.144 -18.121 1.00 86.88 138 ALA A N 1
ATOM 1133 C CA . ALA A 1 138 ? 4.221 -6.319 -19.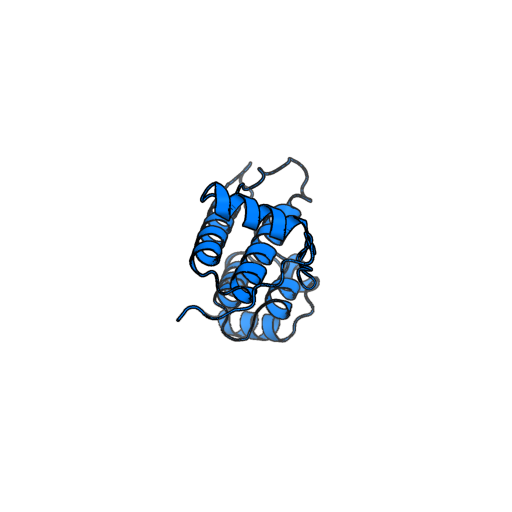527 1.00 86.88 138 ALA A CA 1
ATOM 1134 C C . ALA A 1 138 ? 3.027 -6.098 -20.472 1.00 86.88 138 ALA A C 1
ATOM 1136 O O . ALA A 1 138 ? 3.204 -5.547 -21.560 1.00 86.88 138 ALA A O 1
ATOM 1137 N N . GLU A 1 139 ? 1.822 -6.487 -20.052 1.00 87.38 139 GLU A N 1
ATOM 1138 C CA . GLU A 1 139 ? 0.578 -6.265 -20.799 1.00 87.38 139 GLU A CA 1
ATOM 1139 C C . GLU A 1 139 ? 0.193 -4.779 -20.856 1.00 87.38 139 GLU A C 1
ATOM 1141 O O . GLU A 1 139 ? -0.225 -4.297 -21.907 1.00 87.38 139 GLU A O 1
ATOM 1146 N N . ASN A 1 140 ? 0.413 -4.031 -19.769 1.00 80.88 140 ASN A N 1
ATOM 1147 C CA . ASN A 1 140 ? 0.048 -2.612 -19.673 1.00 80.88 140 ASN A CA 1
ATOM 1148 C C . ASN A 1 140 ? 1.092 -1.651 -20.291 1.00 80.88 140 ASN A C 1
ATOM 1150 O O . ASN A 1 140 ? 0.887 -0.444 -20.336 1.00 80.88 140 ASN A O 1
ATOM 1154 N N . SER A 1 141 ? 2.229 -2.159 -20.786 1.00 61.28 141 SER A N 1
ATOM 1155 C CA . SER A 1 141 ? 3.364 -1.349 -21.273 1.00 61.28 141 SER A CA 1
ATOM 1156 C C . SER A 1 141 ? 3.189 -0.736 -22.682 1.00 61.28 141 SER A C 1
ATOM 1158 O O . SER A 1 141 ? 4.139 -0.153 -23.207 1.00 61.28 141 SER A O 1
ATOM 1160 N N . TRP A 1 142 ? 2.023 -0.883 -23.326 1.00 55.12 142 TRP A N 1
ATOM 1161 C CA . TRP A 1 142 ? 1.812 -0.561 -24.754 1.00 55.12 142 TRP A CA 1
ATOM 1162 C C . TRP A 1 142 ? 0.701 0.459 -25.050 1.00 55.12 142 TRP A C 1
ATOM 1164 O O . TRP A 1 142 ? 0.302 0.596 -26.209 1.00 55.12 142 TRP A O 1
ATOM 1174 N N . THR A 1 143 ? 0.205 1.171 -24.040 1.00 47.75 143 THR A N 1
ATOM 1175 C CA . THR A 1 143 ? -0.700 2.324 -24.216 1.00 47.75 143 THR A CA 1
ATOM 1176 C C . THR A 1 143 ? 0.056 3.635 -24.093 1.00 47.75 143 THR A C 1
ATOM 1178 O O . THR A 1 143 ? -0.159 4.518 -24.951 1.00 47.75 143 THR A O 1
#

Organism: NCBI:txid329885

Radius of gyration: 18.06 Å; chains: 1; bounding box: 55×34×55 Å

Sequence (143 aa):
MVKKEWNHDRIRTIPIPDDDADVFQVYAQWLYQAKILVQQHNEDPKSSGELSRLLKCYIFGEKIHDVVFQNVTIDSIFAYVHKEKDGTRWYPTDADTVYDGTPEGSPLRMLIVDMFAYHGQKTWVKALRNVDFLVALAENSWT

Secondary structure (DSSP, 8-state):
-----------------S--HHHHHHHHHHHHHS---PPP--SSTTTHHHHHHHHHHHHHHHHTT-HHHHHHHHHHHHHHHT--BTTB------HHHHHHHS-TT-HHHHHHHHHHHHH--HHHHTT---HHHHHHHHHHTT-

pLDDT: mean 79.24, std 16.04, range [33.81, 94.94]

Foldseek 3Di:
DDDDDDPPPDPPDDDDPPADPLLVVQVVCCVVPVAGDQDADDPDPVVLVRLVSLLSNLLVCVVVVPVSSNVRSVVSQVVQQPPDDPNDGDHRLPLVCNPVSDDPPDPVLVVNLVCCLVPNDPVSVVVDDDPVSVVSNVVPNPD